Protein AF-A0A943Y970-F1 (afdb_monomer)

Mean predicted aligned error: 10.17 Å

Radius of gyration: 24.16 Å; Cα contacts (8 Å, |Δi|>4): 5; chains: 1; bounding box: 78×46×51 Å

Sequence (83 aa):
MKKQAEESKHDKFVRLAEARTNKIIDTLQLLGNCSNTSVYEYTQDEVEEIFQAIEQELREAKKKFTKVEPEKATRFSLSKRKR

Secondary structure (DSSP, 8-state):
---PPPPPHHHHHHHHHHHHHHHHHHHHHHHHGGG-TTT----HHHHHHHHHHHHHHHHHHHHHHH-----------------

pLDDT: mean 86.18, std 17.89, range [44.19, 98.5]

Structure (mmCIF, N/CA/C/O backbone):
data_AF-A0A943Y970-F1
#
_entry.id   AF-A0A943Y970-F1
#
loop_
_atom_site.group_PDB
_atom_site.id
_atom_site.type_symbol
_atom_site.label_atom_id
_atom_site.label_alt_id
_atom_site.label_comp_id
_atom_site.label_asym_id
_atom_site.label_entity_id
_atom_site.label_seq_id
_atom_site.pdbx_PDB_ins_code
_atom_site.Cartn_x
_atom_site.Cartn_y
_atom_site.Cartn_z
_atom_site.occupancy
_atom_site.B_iso_or_equiv
_atom_site.auth_seq_id
_atom_site.auth_comp_id
_atom_site.auth_asym_id
_atom_site.auth_atom_id
_atom_site.pdbx_PDB_model_num
ATOM 1 N N . MET A 1 1 ? 2.257 -24.117 -33.873 1.00 44.19 1 MET A N 1
ATOM 2 C CA . MET A 1 1 ? 2.515 -23.402 -32.603 1.00 44.19 1 MET A CA 1
ATOM 3 C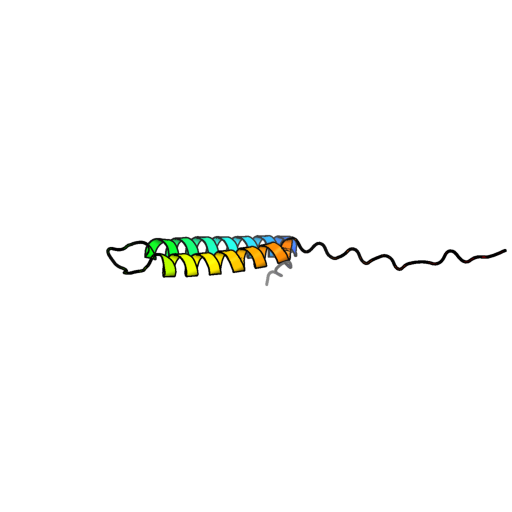 C . MET A 1 1 ? 2.981 -21.991 -32.942 1.00 44.19 1 MET A C 1
ATOM 5 O O . MET A 1 1 ? 3.980 -21.860 -33.635 1.00 44.19 1 MET A O 1
ATOM 9 N N . LYS A 1 2 ? 2.222 -20.946 -32.580 1.00 47.12 2 LYS A N 1
ATOM 10 C CA . LYS A 1 2 ? 2.605 -19.552 -32.870 1.00 47.12 2 LYS A CA 1
ATOM 11 C C . LYS A 1 2 ? 3.705 -19.133 -31.890 1.00 47.12 2 LYS A C 1
ATOM 13 O O . LYS A 1 2 ? 3.491 -19.186 -30.684 1.00 47.12 2 LYS A O 1
ATOM 18 N N . LYS A 1 3 ? 4.873 -18.755 -32.417 1.00 48.72 3 LYS A N 1
ATOM 19 C CA . LYS A 1 3 ? 5.964 -18.124 -31.662 1.00 48.72 3 LYS A CA 1
ATOM 20 C C . LYS A 1 3 ? 5.395 -16.848 -31.031 1.00 48.72 3 LYS A C 1
ATOM 22 O O . LYS A 1 3 ? 4.988 -15.954 -31.769 1.00 48.72 3 LYS A O 1
ATOM 27 N N . GLN A 1 4 ? 5.295 -16.785 -29.704 1.00 58.41 4 GLN A N 1
ATOM 28 C CA . GLN A 1 4 ? 5.034 -15.513 -29.031 1.00 58.41 4 GLN A CA 1
ATOM 29 C C . GLN A 1 4 ? 6.212 -14.592 -29.354 1.00 58.41 4 GLN A C 1
ATOM 31 O O . GLN A 1 4 ? 7.364 -14.974 -29.148 1.00 58.41 4 GLN A O 1
ATOM 36 N N . ALA A 1 5 ? 5.929 -13.430 -29.940 1.00 70.19 5 ALA A N 1
ATOM 37 C CA . ALA A 1 5 ? 6.927 -12.382 -30.071 1.00 70.19 5 ALA A CA 1
ATOM 38 C C . ALA A 1 5 ? 7.349 -11.967 -28.656 1.00 70.19 5 ALA A C 1
ATOM 40 O O . ALA A 1 5 ? 6.488 -11.784 -27.794 1.00 70.19 5 ALA A O 1
ATOM 41 N N . GLU A 1 6 ? 8.654 -11.884 -28.405 1.00 82.12 6 GLU A N 1
ATOM 42 C CA . GLU A 1 6 ? 9.155 -11.413 -27.117 1.00 82.12 6 GLU A CA 1
ATOM 43 C C . GLU A 1 6 ? 8.640 -9.991 -26.864 1.00 82.12 6 GLU A C 1
ATOM 45 O O . GLU A 1 6 ? 8.826 -9.089 -27.679 1.00 82.12 6 GLU A O 1
ATOM 50 N N . GLU A 1 7 ? 7.949 -9.817 -25.738 1.00 89.88 7 GLU A N 1
ATOM 51 C CA . GLU A 1 7 ? 7.444 -8.529 -25.265 1.00 89.88 7 GLU A CA 1
ATOM 52 C C . GLU A 1 7 ? 8.602 -7.529 -25.117 1.00 89.88 7 GLU A C 1
ATOM 54 O O . GLU A 1 7 ? 9.656 -7.864 -24.561 1.00 89.88 7 GLU A O 1
ATOM 59 N N . SER A 1 8 ? 8.422 -6.286 -25.581 1.00 95.69 8 SER A N 1
ATOM 60 C CA . SER A 1 8 ? 9.453 -5.264 -25.404 1.00 95.69 8 SER A CA 1
ATOM 61 C C . SER A 1 8 ? 9.629 -4.923 -23.919 1.00 95.69 8 SER A C 1
ATOM 63 O O . SER A 1 8 ? 8.716 -5.060 -23.102 1.00 95.69 8 SER A O 1
ATOM 65 N N . LYS A 1 9 ? 10.813 -4.427 -23.535 1.00 94.56 9 LYS A N 1
ATOM 66 C CA . LYS A 1 9 ? 11.059 -3.982 -22.149 1.00 94.56 9 LYS A CA 1
ATOM 67 C C . LYS A 1 9 ? 10.052 -2.918 -21.695 1.00 94.56 9 LYS A C 1
ATOM 69 O O . LYS A 1 9 ? 9.703 -2.893 -20.517 1.00 94.56 9 LYS A O 1
ATOM 74 N N . HIS A 1 10 ? 9.611 -2.058 -22.615 1.00 94.06 10 HIS A N 1
ATOM 75 C CA . HIS A 1 10 ? 8.633 -1.014 -22.333 1.00 94.06 10 HIS A CA 1
ATOM 76 C C . HIS A 1 10 ? 7.236 -1.600 -22.120 1.00 94.06 10 HIS A C 1
ATOM 78 O O . HIS A 1 10 ? 6.632 -1.330 -21.087 1.00 94.06 10 HIS A O 1
ATOM 84 N N . ASP A 1 11 ? 6.771 -2.471 -23.018 1.00 95.56 11 ASP A N 1
ATOM 85 C CA . ASP A 1 11 ? 5.447 -3.100 -22.897 1.00 95.56 11 ASP A CA 1
ATOM 86 C C . ASP A 1 11 ? 5.355 -3.932 -21.613 1.00 95.56 11 ASP A C 1
ATOM 88 O O . ASP A 1 11 ? 4.387 -3.828 -20.858 1.00 95.56 11 ASP A O 1
ATOM 92 N N . LYS A 1 12 ? 6.436 -4.654 -21.285 1.00 95.19 12 LYS A N 1
ATOM 93 C CA . LYS A 1 12 ? 6.562 -5.386 -20.021 1.00 95.19 12 LYS A CA 1
ATOM 94 C C . LYS A 1 12 ? 6.465 -4.466 -18.813 1.00 95.19 12 LYS A C 1
ATOM 96 O O . LYS A 1 12 ? 5.837 -4.830 -17.819 1.00 95.19 12 LYS A O 1
ATOM 101 N N . PHE A 1 13 ? 7.107 -3.300 -18.864 1.00 95.56 13 PHE A N 1
ATOM 102 C CA . PHE A 1 13 ? 7.011 -2.313 -17.795 1.00 95.56 13 PHE A CA 1
ATOM 103 C C . PHE A 1 13 ? 5.577 -1.805 -17.650 1.00 95.56 13 PHE A C 1
ATOM 105 O O . PHE A 1 13 ? 5.052 -1.877 -16.545 1.00 95.56 13 PHE A O 1
ATOM 112 N N . VAL A 1 14 ? 4.940 -1.366 -18.740 1.00 97.44 14 VAL A N 1
ATOM 113 C CA . VAL A 1 14 ? 3.569 -0.831 -18.724 1.00 97.44 14 VAL A CA 1
ATOM 114 C C . VAL A 1 14 ? 2.603 -1.864 -18.153 1.00 97.44 14 VAL A C 1
ATOM 116 O O . VAL A 1 14 ? 1.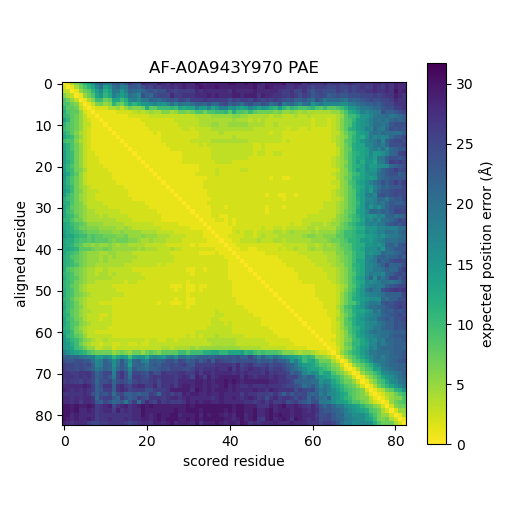953 -1.593 -17.146 1.00 97.44 14 VAL A O 1
ATOM 119 N N . ARG A 1 15 ? 2.598 -3.086 -18.699 1.00 97.50 15 ARG A N 1
ATOM 120 C CA . ARG A 1 15 ? 1.713 -4.166 -18.247 1.00 97.50 15 ARG A CA 1
ATOM 121 C C . ARG A 1 15 ? 1.897 -4.487 -16.766 1.00 97.50 15 ARG A C 1
ATOM 123 O O . ARG A 1 15 ? 0.922 -4.668 -16.040 1.00 97.50 15 ARG A O 1
ATOM 130 N N . LEU A 1 16 ? 3.145 -4.604 -16.304 1.00 97.50 16 LEU A N 1
ATOM 131 C CA . LEU A 1 16 ? 3.414 -4.928 -14.903 1.00 97.50 16 LEU A CA 1
ATOM 132 C C . LEU A 1 16 ? 3.124 -3.752 -13.969 1.00 97.50 16 LEU A C 1
ATOM 134 O O . LEU A 1 16 ? 2.634 -3.982 -12.866 1.00 97.50 16 LEU A O 1
ATOM 138 N N . ALA A 1 17 ? 3.439 -2.522 -14.373 1.00 97.12 17 ALA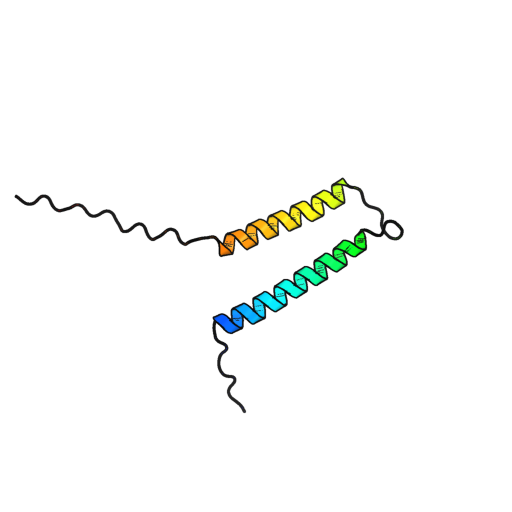 A N 1
ATOM 139 C CA . ALA A 1 17 ? 3.194 -1.328 -13.576 1.00 97.12 17 ALA A CA 1
ATOM 140 C C . ALA A 1 17 ? 1.692 -1.093 -13.405 1.00 97.12 17 ALA A C 1
ATOM 142 O O . ALA A 1 17 ? 1.238 -0.944 -12.278 1.00 97.12 17 ALA A O 1
ATOM 143 N N . GLU A 1 18 ? 0.920 -1.155 -14.489 1.00 98.06 18 GLU A N 1
ATOM 144 C CA . GLU A 1 18 ? -0.533 -0.988 -14.463 1.00 98.06 18 GLU A CA 1
ATOM 145 C C . GLU A 1 18 ? -1.206 -2.048 -13.583 1.00 98.06 18 GLU A C 1
ATOM 147 O O . GLU A 1 18 ? -1.919 -1.711 -12.638 1.00 98.06 18 GLU A O 1
ATOM 152 N N . ALA A 1 19 ? -0.900 -3.332 -13.811 1.00 98.00 19 ALA A N 1
ATOM 153 C CA . ALA A 1 19 ? -1.470 -4.421 -13.020 1.00 98.00 19 ALA A CA 1
ATOM 154 C C . ALA A 1 19 ? -1.143 -4.297 -11.520 1.00 98.00 19 ALA A C 1
ATOM 156 O O . ALA A 1 19 ? -1.985 -4.585 -10.669 1.00 98.00 19 ALA A O 1
ATOM 157 N N . ARG A 1 20 ? 0.078 -3.866 -11.177 1.00 98.12 20 ARG A N 1
ATOM 158 C CA . ARG A 1 20 ? 0.486 -3.659 -9.778 1.00 98.12 20 ARG A CA 1
ATOM 159 C C . ARG A 1 20 ? -0.190 -2.442 -9.161 1.00 98.12 20 ARG A C 1
ATOM 161 O O . ARG A 1 20 ? -0.634 -2.540 -8.023 1.00 98.12 20 ARG A O 1
ATOM 168 N N . THR A 1 21 ? -0.289 -1.335 -9.893 1.00 98.06 21 THR A N 1
ATOM 169 C CA . THR A 1 21 ? -0.972 -0.123 -9.429 1.00 98.06 21 THR A CA 1
ATOM 170 C C . THR A 1 21 ? -2.436 -0.411 -9.124 1.00 98.06 21 THR A C 1
ATOM 172 O O . THR A 1 21 ? -2.884 -0.096 -8.026 1.00 98.06 21 THR A O 1
ATOM 175 N N . ASN A 1 22 ? -3.153 -1.086 -10.027 1.00 98.44 22 ASN A N 1
ATOM 176 C CA . ASN A 1 22 ? -4.559 -1.432 -9.806 1.00 98.44 22 ASN A CA 1
ATOM 177 C C . ASN A 1 22 ? -4.728 -2.322 -8.570 1.00 98.44 22 ASN A C 1
ATOM 179 O O . ASN A 1 22 ? -5.529 -2.011 -7.6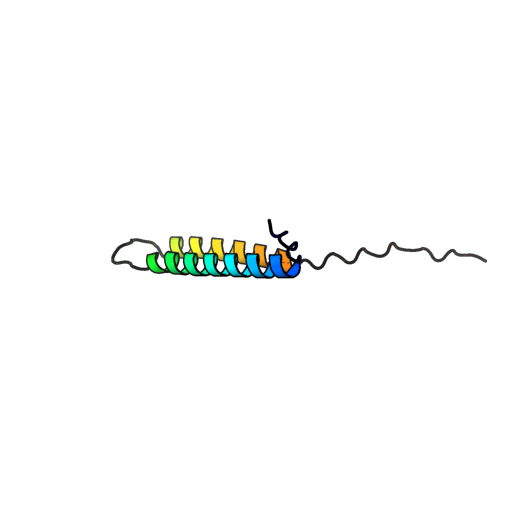98 1.00 98.44 22 ASN A O 1
ATOM 183 N N . LYS A 1 23 ? -3.879 -3.344 -8.406 1.00 98.25 23 LYS A N 1
ATOM 184 C CA . LYS A 1 23 ? -3.91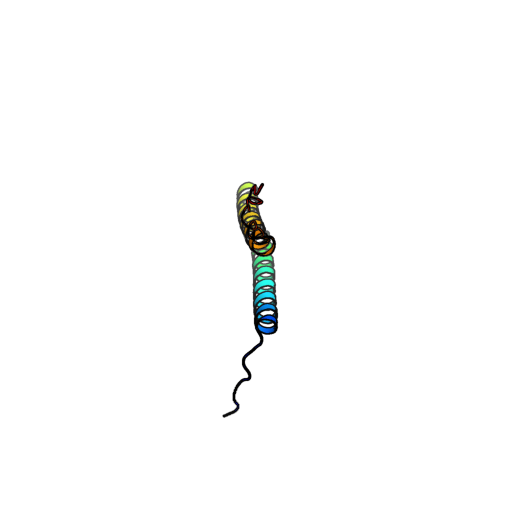5 -4.194 -7.208 1.00 98.25 23 LYS A CA 1
ATOM 185 C C . LYS A 1 23 ? -3.679 -3.410 -5.909 1.00 98.25 23 LYS A C 1
ATOM 187 O O . LYS A 1 23 ? -4.302 -3.716 -4.893 1.00 98.25 23 LYS A O 1
ATOM 192 N N . ILE A 1 24 ? -2.773 -2.429 -5.918 1.00 98.12 24 ILE A N 1
ATOM 193 C CA . ILE A 1 24 ? -2.529 -1.559 -4.756 1.00 98.12 24 ILE A CA 1
ATOM 194 C C . ILE A 1 24 ? -3.772 -0.716 -4.461 1.00 98.12 24 ILE A C 1
ATOM 196 O O . ILE A 1 24 ? -4.190 -0.663 -3.310 1.00 98.12 24 ILE A O 1
ATOM 200 N N . ILE A 1 25 ? -4.381 -0.110 -5.483 1.00 98.31 25 ILE A N 1
ATOM 201 C CA . ILE A 1 25 ? -5.610 0.684 -5.339 1.00 98.31 25 ILE A CA 1
ATOM 202 C C . ILE A 1 25 ? -6.736 -0.170 -4.748 1.00 98.31 25 ILE A C 1
ATOM 204 O O . ILE A 1 25 ? -7.327 0.232 -3.749 1.00 98.31 25 ILE A O 1
ATOM 208 N N . ASP A 1 26 ? -6.975 -1.363 -5.293 1.00 98.31 26 ASP A N 1
ATOM 209 C CA . ASP A 1 26 ? -8.009 -2.279 -4.798 1.00 98.31 26 ASP A CA 1
ATOM 210 C C . ASP A 1 26 ? -7.756 -2.657 -3.329 1.00 98.31 26 ASP A C 1
ATOM 212 O O . ASP A 1 26 ? -8.664 -2.661 -2.500 1.00 98.31 26 ASP A O 1
ATOM 216 N N . THR A 1 27 ? -6.496 -2.924 -2.973 1.00 98.06 27 THR A N 1
ATOM 217 C CA . THR A 1 27 ? -6.118 -3.255 -1.590 1.00 98.06 27 THR A CA 1
ATOM 218 C C . THR A 1 27 ? -6.337 -2.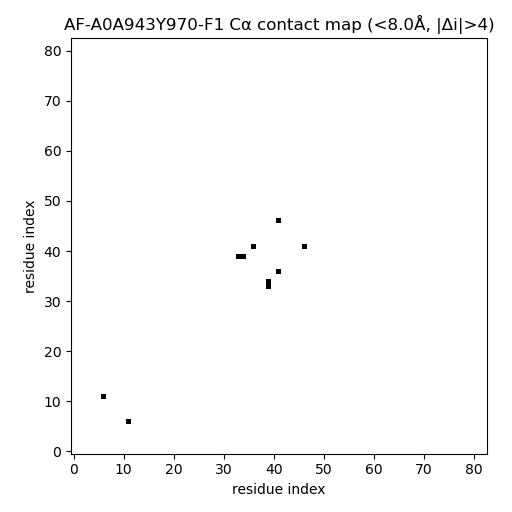070 -0.645 1.00 98.06 27 THR A C 1
ATOM 220 O O . THR A 1 27 ? -6.818 -2.262 0.469 1.00 98.06 27 THR A O 1
ATOM 223 N N . LEU A 1 28 ? -6.032 -0.843 -1.080 1.00 98.25 28 LEU A N 1
ATOM 224 C CA . LEU A 1 28 ? -6.289 0.368 -0.296 1.00 98.25 28 LEU A CA 1
ATOM 225 C C . LEU A 1 28 ? -7.789 0.630 -0.111 1.00 98.25 28 LEU A C 1
ATOM 227 O O . LEU A 1 28 ? -8.197 1.066 0.961 1.00 98.25 28 LEU A O 1
ATOM 231 N N . GLN A 1 29 ? -8.619 0.332 -1.113 1.00 98.19 29 GLN A N 1
ATOM 232 C CA . GLN A 1 29 ? -10.076 0.404 -0.973 1.00 98.19 29 GLN A CA 1
ATOM 233 C C . GLN A 1 29 ? -10.590 -0.611 0.054 1.00 98.19 29 GLN A C 1
ATOM 235 O O . GLN A 1 29 ? -11.406 -0.261 0.904 1.00 98.19 29 GLN A O 1
ATOM 240 N N . LEU A 1 30 ? -10.077 -1.847 0.023 1.00 98.00 30 LEU A N 1
ATOM 241 C CA . LEU A 1 30 ? -10.405 -2.862 1.028 1.00 98.00 30 LEU A CA 1
ATOM 242 C C . LEU A 1 30 ? -9.975 -2.435 2.433 1.00 98.00 30 LEU A C 1
ATOM 244 O O . LEU A 1 30 ? -10.750 -2.602 3.369 1.00 98.00 30 LEU A O 1
ATOM 248 N N . LEU A 1 31 ? -8.784 -1.848 2.573 1.00 97.88 31 LEU A N 1
ATOM 249 C CA . LEU A 1 31 ? -8.325 -1.279 3.839 1.00 97.88 31 LEU A CA 1
ATOM 250 C C . LEU A 1 31 ? -9.253 -0.152 4.316 1.00 97.88 31 LEU A C 1
ATOM 252 O O . LEU A 1 31 ? -9.580 -0.089 5.496 1.00 97.88 31 LEU A O 1
ATOM 256 N N . GLY A 1 32 ? -9.731 0.697 3.403 1.00 97.62 32 GLY A N 1
ATOM 257 C CA . GLY A 1 32 ? -10.706 1.745 3.707 1.00 97.62 32 GLY A CA 1
ATOM 258 C C . GLY A 1 32 ? -12.013 1.205 4.295 1.00 97.62 32 GLY A C 1
ATOM 259 O O . GLY A 1 32 ? -12.577 1.827 5.187 1.00 97.62 32 GLY A O 1
ATOM 260 N N . ASN A 1 33 ? -12.458 0.013 3.889 1.00 97.19 33 ASN A N 1
ATOM 261 C CA . ASN A 1 33 ? -13.660 -0.614 4.455 1.00 97.19 33 ASN A CA 1
ATOM 262 C C . ASN A 1 33 ? -13.514 -0.967 5.948 1.00 97.19 33 ASN A C 1
ATOM 264 O O . ASN A 1 33 ? -14.526 -1.111 6.639 1.00 97.19 33 ASN A O 1
ATOM 268 N N . CYS A 1 34 ? -12.285 -1.078 6.464 1.00 96.81 34 CYS A N 1
ATOM 269 C CA . CYS A 1 34 ? -12.036 -1.267 7.894 1.00 96.81 34 CYS A CA 1
ATOM 270 C C . CYS A 1 34 ? -12.427 -0.038 8.731 1.00 96.81 34 CYS A C 1
ATOM 272 O O . CYS A 1 34 ? -12.549 -0.163 9.943 1.00 96.81 34 CYS A O 1
ATOM 274 N N . SER A 1 35 ? -12.707 1.119 8.113 1.00 97.19 35 SER A N 1
ATOM 275 C CA . SER A 1 35 ? -13.214 2.306 8.816 1.00 97.19 35 SER A CA 1
ATOM 276 C C . SER A 1 35 ? -14.647 2.148 9.339 1.00 97.19 35 SER A C 1
ATOM 278 O O . SER A 1 35 ? -15.206 3.074 9.928 1.00 97.19 35 SER A O 1
ATOM 280 N N . ASN A 1 36 ? -15.313 1.030 9.046 1.00 97.50 36 ASN A N 1
ATOM 281 C CA . ASN A 1 36 ? -16.665 0.793 9.515 1.00 97.50 36 ASN A CA 1
ATOM 282 C C . ASN A 1 36 ? -16.668 0.421 11.006 1.00 97.50 36 ASN A C 1
ATOM 284 O O . ASN A 1 36 ? -16.585 -0.756 11.365 1.00 97.50 36 ASN A O 1
ATOM 288 N N . THR A 1 37 ? -16.856 1.425 11.861 1.00 96.06 37 THR A N 1
ATOM 289 C CA . THR A 1 37 ? -16.896 1.272 13.324 1.00 96.06 37 THR A CA 1
ATOM 290 C C . THR A 1 37 ? -18.084 0.461 13.848 1.00 96.06 37 THR A C 1
ATOM 292 O O . THR A 1 37 ? -18.103 0.073 15.010 1.00 96.06 37 THR A O 1
ATOM 295 N N . SER A 1 38 ? -19.089 0.173 13.010 1.00 97.19 38 SER A N 1
ATOM 296 C CA . SER A 1 38 ? -20.171 -0.750 13.387 1.00 97.19 38 SER A CA 1
ATOM 297 C C . SER A 1 38 ? -19.744 -2.222 13.356 1.00 97.19 38 SER A C 1
ATOM 299 O O . SER A 1 38 ? -20.421 -3.063 13.944 1.00 97.19 38 SER A O 1
ATOM 301 N N . VAL A 1 39 ? -18.642 -2.534 12.665 1.00 97.75 39 VAL A N 1
ATOM 302 C CA . VAL A 1 39 ? -18.100 -3.895 12.507 1.00 97.75 39 VAL A CA 1
ATOM 303 C C . VAL A 1 39 ? -16.762 -4.045 13.226 1.00 97.75 39 VAL A C 1
ATOM 305 O O . VAL A 1 39 ? -16.462 -5.126 13.728 1.00 97.75 39 VAL A O 1
ATOM 308 N N . TYR A 1 40 ? -15.970 -2.974 13.282 1.00 97.12 40 TYR A N 1
ATOM 309 C CA . TYR A 1 40 ? -14.619 -2.985 13.831 1.00 97.12 40 TYR A CA 1
ATOM 310 C C . TYR A 1 40 ? -14.453 -1.960 14.946 1.00 97.12 40 TYR A C 1
ATOM 312 O O . TYR A 1 40 ? -15.059 -0.893 14.926 1.00 97.12 40 TYR A O 1
ATOM 320 N N . GLU A 1 41 ? -13.569 -2.272 15.884 1.00 97.50 41 GLU A N 1
ATOM 321 C CA . GLU A 1 41 ? -13.073 -1.337 16.884 1.00 97.50 41 GLU A CA 1
ATOM 322 C C . GLU A 1 41 ? -11.596 -1.079 16.594 1.00 97.50 41 GLU A C 1
ATOM 324 O O . GLU A 1 41 ? -10.849 -2.007 16.280 1.00 97.50 41 GLU A O 1
ATOM 329 N N . TYR A 1 42 ? -11.202 0.187 16.635 1.00 97.75 42 TYR A N 1
ATOM 330 C CA . TYR A 1 42 ? -9.833 0.626 16.412 1.00 97.75 42 TYR A CA 1
ATOM 331 C C . TYR A 1 42 ? -9.622 1.978 17.083 1.00 97.75 42 TYR A C 1
ATOM 333 O O . TYR A 1 42 ? -10.556 2.761 17.285 1.00 97.75 42 TYR A O 1
ATOM 341 N N . THR A 1 43 ? -8.370 2.265 17.396 1.00 98.25 43 THR A N 1
ATOM 342 C CA . THR A 1 43 ? -7.925 3.560 17.897 1.00 98.25 43 THR A CA 1
ATOM 343 C C . THR A 1 43 ? -7.396 4.430 16.764 1.00 98.25 43 THR A C 1
ATOM 345 O O . THR A 1 43 ? -7.046 3.956 15.681 1.00 98.25 43 THR A O 1
ATOM 348 N N . GLN A 1 44 ? -7.327 5.737 17.011 1.00 97.12 44 GLN A N 1
ATOM 349 C CA . GLN A 1 44 ? -6.737 6.662 16.049 1.00 97.12 44 GLN A CA 1
ATOM 350 C C . GLN A 1 44 ? -5.238 6.389 15.839 1.00 97.12 44 GLN A C 1
ATOM 352 O O . GLN A 1 44 ? -4.758 6.525 14.715 1.00 97.12 44 GLN A O 1
ATOM 357 N N . ASP A 1 45 ? -4.539 5.956 16.891 1.00 98.50 45 ASP A N 1
ATOM 358 C CA . ASP A 1 45 ? -3.110 5.639 16.854 1.00 98.50 45 ASP A CA 1
ATOM 359 C C . ASP A 1 45 ? -2.837 4.430 15.942 1.00 98.50 45 ASP A C 1
ATOM 361 O O . ASP A 1 45 ? -1.965 4.497 15.081 1.00 98.50 45 ASP A O 1
ATOM 365 N N . GLU A 1 46 ? -3.643 3.364 16.034 1.00 98.19 46 GLU A N 1
ATOM 366 C CA . GLU A 1 46 ? -3.533 2.195 15.143 1.00 98.19 46 GLU A CA 1
ATOM 367 C C . GLU A 1 46 ? -3.769 2.568 13.672 1.00 98.19 46 GLU A C 1
ATOM 369 O O . GLU A 1 46 ? -3.065 2.095 12.777 1.00 98.19 46 GLU A O 1
ATOM 374 N N . VAL A 1 47 ? -4.744 3.442 13.401 1.00 97.94 47 VAL A N 1
ATOM 375 C CA . VAL A 1 47 ? -4.993 3.950 12.043 1.00 97.94 47 VAL A CA 1
ATOM 376 C C . VAL A 1 47 ? -3.789 4.747 11.542 1.00 97.94 47 VAL A C 1
ATOM 378 O O . VAL A 1 47 ? -3.379 4.588 10.390 1.00 97.94 47 VAL A O 1
ATOM 381 N N . GLU A 1 48 ? -3.202 5.586 12.391 1.00 98.19 48 GLU A N 1
ATOM 382 C CA . GLU A 1 48 ? -2.026 6.370 12.036 1.00 98.19 48 GLU A CA 1
ATOM 383 C C . GLU A 1 48 ? -0.804 5.484 11.749 1.00 98.19 48 GLU A C 1
ATOM 385 O O . GLU A 1 48 ? -0.166 5.666 10.709 1.00 98.19 48 GLU A O 1
ATOM 390 N N . GLU A 1 49 ? -0.525 4.471 12.574 1.00 98.50 49 GLU A N 1
ATOM 391 C CA . GLU A 1 49 ? 0.558 3.505 12.337 1.00 98.50 49 GLU A CA 1
ATOM 392 C C . GLU A 1 49 ? 0.419 2.798 10.978 1.00 98.50 49 GLU A C 1
ATOM 394 O O . GLU A 1 49 ? 1.393 2.688 10.221 1.00 98.50 49 GLU A O 1
ATOM 399 N N . ILE A 1 50 ? -0.801 2.372 10.623 1.00 98.38 50 ILE A N 1
ATOM 400 C CA . ILE A 1 50 ? -1.093 1.728 9.335 1.00 98.38 50 ILE A CA 1
ATOM 401 C C . ILE A 1 50 ? -0.726 2.653 8.169 1.00 98.38 50 ILE A C 1
ATOM 403 O O . ILE A 1 50 ? -0.022 2.244 7.238 1.00 98.38 50 ILE A O 1
ATOM 407 N N . PHE A 1 51 ? -1.194 3.903 8.195 1.00 98.31 51 PHE A N 1
ATOM 408 C CA . PHE A 1 51 ? -0.951 4.829 7.090 1.00 98.31 51 PHE A CA 1
ATOM 409 C C . PHE A 1 51 ? 0.500 5.313 7.040 1.00 98.31 51 PHE A C 1
ATOM 411 O O . PHE A 1 51 ? 1.051 5.428 5.942 1.00 98.31 51 PHE A O 1
ATOM 418 N N . GLN A 1 52 ? 1.161 5.503 8.184 1.00 98.44 52 GLN A N 1
ATOM 419 C CA . GLN A 1 52 ? 2.588 5.828 8.231 1.00 98.44 52 GLN A CA 1
ATOM 420 C C . GLN A 1 52 ? 3.439 4.737 7.562 1.00 98.44 52 GLN A C 1
ATOM 422 O O . GLN A 1 52 ? 4.315 5.054 6.750 1.00 98.44 52 GLN A O 1
ATOM 427 N N . ALA A 1 53 ? 3.150 3.458 7.825 1.00 98.44 53 ALA A N 1
ATOM 428 C CA . ALA A 1 53 ? 3.852 2.344 7.190 1.00 98.44 53 ALA A CA 1
ATOM 429 C C . ALA A 1 53 ? 3.663 2.330 5.659 1.00 98.44 53 ALA A C 1
ATOM 431 O O . ALA A 1 53 ? 4.629 2.168 4.906 1.00 98.44 53 ALA A O 1
ATOM 432 N N . ILE A 1 54 ? 2.433 2.558 5.181 1.00 98.19 54 ILE A N 1
ATOM 433 C CA . ILE A 1 54 ? 2.123 2.624 3.742 1.00 98.19 54 ILE A CA 1
ATOM 434 C C . ILE A 1 54 ? 2.842 3.805 3.082 1.00 98.19 54 ILE A C 1
ATOM 436 O O . ILE A 1 54 ? 3.430 3.661 2.005 1.00 98.19 54 ILE A O 1
ATOM 440 N N . GLU A 1 55 ? 2.816 4.978 3.712 1.00 97.88 55 GLU A N 1
ATOM 441 C CA . GLU A 1 55 ? 3.502 6.161 3.203 1.00 97.88 55 GLU A CA 1
ATOM 442 C C . GLU A 1 55 ? 5.015 5.970 3.127 1.00 97.88 55 GLU A C 1
ATOM 444 O O . GLU A 1 55 ? 5.635 6.415 2.156 1.00 97.88 55 GLU A O 1
ATOM 449 N N . GLN A 1 56 ? 5.617 5.319 4.125 1.00 98.06 56 GLN A N 1
ATOM 450 C CA . GLN A 1 56 ? 7.042 5.015 4.113 1.00 98.06 56 GLN A CA 1
ATOM 451 C C . GLN A 1 56 ? 7.401 4.144 2.903 1.00 98.06 56 GLN A C 1
ATOM 453 O O . GLN A 1 56 ? 8.269 4.536 2.117 1.00 98.06 56 GLN A O 1
ATOM 458 N N . GLU A 1 57 ? 6.701 3.026 2.690 1.00 97.56 57 GLU A N 1
ATOM 459 C CA . GLU A 1 57 ? 6.953 2.157 1.532 1.00 97.56 57 GLU A CA 1
ATOM 460 C C . GLU A 1 57 ? 6.712 2.907 0.211 1.00 97.56 57 GLU A C 1
ATOM 462 O O . GLU A 1 57 ? 7.499 2.792 -0.731 1.00 97.56 57 GLU A O 1
ATOM 467 N N . LEU A 1 58 ? 5.684 3.761 0.138 1.00 97.00 58 LEU A N 1
ATOM 468 C CA . LEU A 1 58 ? 5.430 4.593 -1.040 1.00 97.00 58 LEU A CA 1
ATOM 469 C C . LEU A 1 58 ? 6.599 5.548 -1.331 1.00 97.00 58 LEU A C 1
ATOM 471 O O . LEU A 1 58 ? 6.997 5.707 -2.492 1.00 97.00 58 LEU A O 1
ATOM 475 N N . ARG A 1 59 ? 7.164 6.191 -0.301 1.00 96.50 59 ARG A N 1
ATOM 476 C CA . ARG A 1 59 ? 8.347 7.061 -0.434 1.00 96.50 59 ARG A CA 1
ATOM 477 C C . ARG A 1 59 ? 9.555 6.259 -0.919 1.00 96.50 59 ARG A C 1
ATOM 479 O O . ARG A 1 59 ? 10.256 6.707 -1.831 1.00 96.50 59 ARG A O 1
ATOM 486 N N . GLU A 1 60 ? 9.783 5.071 -0.368 1.00 95.62 60 GLU A N 1
ATOM 487 C CA . GLU A 1 60 ? 10.882 4.186 -0.770 1.00 95.62 60 GLU A CA 1
ATOM 488 C C . GLU A 1 60 ? 10.736 3.682 -2.212 1.00 95.62 60 GLU A C 1
ATOM 490 O O . GLU A 1 60 ? 11.705 3.699 -2.981 1.00 95.62 60 GLU A O 1
ATOM 495 N N . ALA A 1 61 ? 9.525 3.300 -2.619 1.00 95.62 61 ALA A N 1
ATOM 496 C CA . ALA A 1 61 ? 9.213 2.907 -3.986 1.00 95.62 61 ALA A CA 1
ATOM 497 C C . ALA A 1 61 ? 9.465 4.059 -4.969 1.00 95.62 61 ALA A C 1
ATOM 499 O O . ALA A 1 61 ? 10.184 3.872 -5.952 1.00 95.62 61 ALA A O 1
ATOM 500 N N . LYS A 1 62 ? 8.969 5.272 -4.676 1.00 94.75 62 LYS A N 1
ATOM 501 C CA . LYS A 1 62 ? 9.220 6.477 -5.493 1.00 94.75 62 LYS A CA 1
ATOM 502 C C . LYS A 1 62 ? 10.713 6.777 -5.621 1.00 94.75 62 LYS A C 1
ATOM 504 O O . LYS A 1 62 ? 11.190 7.043 -6.723 1.00 94.75 62 LYS A O 1
ATOM 509 N N . LYS A 1 63 ? 11.476 6.646 -4.530 1.00 95.06 63 LYS A N 1
ATOM 510 C CA . LYS A 1 63 ? 12.931 6.869 -4.524 1.00 95.06 63 LYS A CA 1
ATOM 511 C C . LYS A 1 63 ? 13.678 5.970 -5.515 1.00 95.06 63 LYS A C 1
ATOM 513 O O . LYS A 1 63 ? 14.702 6.382 -6.054 1.00 95.06 63 LYS A O 1
ATOM 518 N N . LYS A 1 64 ? 13.186 4.755 -5.790 1.00 92.00 64 LYS A N 1
ATOM 519 C CA . LYS A 1 64 ? 13.791 3.846 -6.786 1.00 92.00 64 LYS A CA 1
ATOM 520 C C . LYS A 1 64 ? 13.667 4.381 -8.220 1.00 92.00 64 LYS A C 1
ATOM 522 O O . LYS A 1 64 ? 14.542 4.088 -9.026 1.00 92.00 64 LYS A O 1
ATOM 527 N N . PHE A 1 65 ? 12.651 5.193 -8.517 1.00 89.62 65 PHE A N 1
ATOM 528 C CA . PHE A 1 65 ? 12.471 5.847 -9.821 1.00 89.62 65 PHE A CA 1
ATOM 529 C C . PHE A 1 65 ? 13.232 7.172 -9.944 1.00 89.62 65 PHE A C 1
ATOM 531 O O . PHE A 1 65 ? 13.537 7.597 -11.053 1.00 89.62 65 PHE A O 1
ATOM 538 N N . THR A 1 66 ? 13.556 7.821 -8.821 1.00 85.06 66 THR A N 1
ATOM 539 C CA . THR A 1 66 ? 14.266 9.112 -8.799 1.00 85.06 66 THR A CA 1
ATOM 540 C C . THR A 1 66 ? 15.762 8.988 -8.531 1.00 85.06 66 THR A C 1
ATOM 542 O O . THR A 1 66 ? 16.452 10.006 -8.491 1.00 85.06 66 THR A O 1
ATOM 545 N N . LYS A 1 67 ? 16.295 7.773 -8.334 1.00 70.88 67 LYS A N 1
ATOM 546 C CA . LYS A 1 67 ? 17.743 7.539 -8.370 1.00 70.88 67 LYS A CA 1
ATOM 547 C C . LYS A 1 67 ? 18.232 7.780 -9.798 1.00 70.88 67 LYS A C 1
ATOM 549 O O . LYS A 1 67 ? 18.362 6.850 -10.586 1.00 70.88 67 LYS A O 1
ATOM 554 N N . VAL A 1 68 ? 18.510 9.042 -10.110 1.00 58.88 68 VAL A N 1
ATOM 555 C CA . VAL A 1 68 ? 19.470 9.405 -11.149 1.00 58.88 68 VAL A CA 1
ATOM 556 C C . VAL A 1 68 ? 20.745 8.652 -10.776 1.00 58.88 68 VAL A C 1
ATOM 558 O O . VAL A 1 68 ? 21.207 8.771 -9.635 1.00 58.88 68 VAL A O 1
ATOM 561 N N . GLU A 1 69 ? 21.256 7.794 -11.664 1.00 58.31 69 GLU A N 1
ATOM 562 C CA . GLU A 1 69 ? 22.602 7.253 -11.467 1.00 58.31 69 GLU A CA 1
ATOM 563 C C . GLU A 1 69 ? 23.513 8.448 -11.166 1.00 58.31 69 GLU A C 1
ATOM 565 O O . GLU A 1 69 ? 23.405 9.452 -11.876 1.00 58.31 69 GLU A O 1
ATOM 570 N N . PRO A 1 70 ? 24.370 8.412 -10.127 1.00 55.56 70 PRO A N 1
ATOM 571 C CA . PRO A 1 70 ? 25.415 9.416 -10.048 1.00 55.56 70 PRO A CA 1
ATOM 572 C C . PRO A 1 70 ? 26.132 9.344 -11.392 1.00 55.56 70 PRO A C 1
ATOM 574 O O . PRO A 1 70 ? 26.657 8.278 -11.732 1.00 55.56 70 PRO A O 1
ATOM 577 N N . GLU A 1 71 ? 26.072 10.424 -12.182 1.00 56.69 71 GLU A N 1
ATOM 578 C CA . GLU A 1 71 ? 26.878 10.535 -13.390 1.00 56.69 71 GLU A CA 1
ATOM 579 C C . GLU A 1 71 ? 28.259 10.038 -12.998 1.00 56.69 71 GLU A C 1
ATOM 581 O O . GLU A 1 71 ? 28.826 10.514 -12.008 1.00 56.69 71 GLU A O 1
ATOM 586 N N . LYS A 1 72 ? 28.742 8.992 -13.680 1.00 53.78 72 LYS A N 1
ATOM 587 C CA . LYS A 1 72 ? 30.077 8.452 -13.439 1.00 53.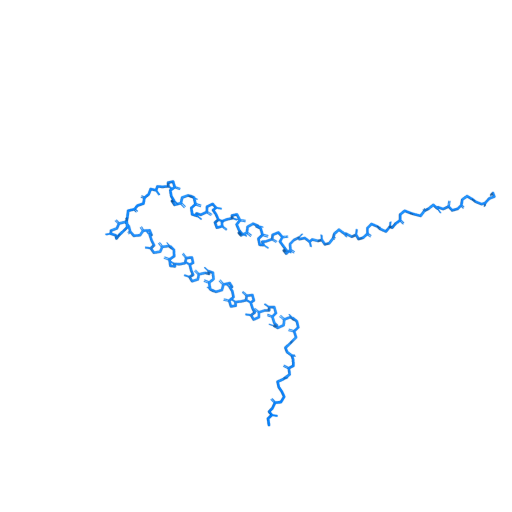78 72 LYS A CA 1
ATOM 588 C C . LYS A 1 72 ? 31.002 9.652 -13.465 1.00 53.78 72 LYS A C 1
ATOM 590 O O . LYS A 1 72 ? 31.224 10.180 -14.549 1.00 53.78 72 LYS A O 1
ATOM 595 N N . ALA A 1 73 ? 31.482 10.086 -12.297 1.00 59.03 73 ALA A N 1
ATOM 596 C CA . ALA A 1 73 ? 32.384 11.215 -12.190 1.00 59.03 73 ALA A CA 1
ATOM 597 C C . ALA A 1 73 ? 33.522 10.920 -13.160 1.00 59.03 73 ALA A C 1
ATOM 599 O O . ALA A 1 73 ? 34.307 9.988 -12.946 1.00 59.03 73 ALA A O 1
ATOM 600 N N . THR A 1 74 ? 33.522 11.612 -14.300 1.00 59.50 74 THR A N 1
ATOM 601 C CA . THR A 1 74 ? 34.544 11.452 -15.319 1.00 59.50 74 THR A CA 1
ATOM 602 C C . THR A 1 74 ? 35.844 11.751 -14.608 1.00 59.50 74 THR A C 1
ATOM 604 O O . THR A 1 74 ? 36.047 12.854 -14.101 1.00 59.50 74 THR A O 1
ATOM 607 N N . ARG A 1 75 ? 36.644 10.693 -14.454 1.00 62.78 75 ARG A N 1
ATOM 608 C CA . ARG A 1 75 ? 37.892 10.670 -13.698 1.00 62.78 75 ARG A CA 1
ATOM 609 C C . ARG A 1 75 ? 38.683 11.948 -13.964 1.00 62.78 75 ARG A C 1
ATOM 611 O O . ARG A 1 75 ? 38.924 12.297 -15.117 1.00 62.78 75 ARG A O 1
ATOM 618 N N . PHE A 1 76 ? 39.113 12.593 -12.885 1.00 69.94 76 PHE A N 1
ATOM 619 C CA . PHE A 1 76 ? 40.068 13.694 -12.909 1.00 69.94 76 PHE A CA 1
ATOM 620 C C . PHE A 1 76 ? 41.258 13.358 -13.826 1.00 69.94 76 PHE A C 1
ATOM 622 O O . PHE A 1 76 ? 41.907 12.325 -13.643 1.00 69.94 76 PHE A O 1
ATOM 629 N N . SER A 1 77 ? 41.549 14.221 -14.807 1.00 68.06 77 SER A N 1
ATOM 630 C CA . SER A 1 77 ? 42.751 14.121 -15.640 1.00 68.06 77 SER A CA 1
ATOM 631 C C . SER A 1 77 ? 43.696 15.278 -15.338 1.00 68.06 77 SER A C 1
ATOM 633 O O . SER A 1 77 ? 43.321 16.439 -15.498 1.00 68.06 77 SER A O 1
ATOM 635 N N . LEU A 1 78 ? 44.939 14.972 -14.966 1.00 59.81 78 LEU A N 1
ATOM 636 C CA . LEU A 1 78 ? 46.012 15.963 -14.944 1.00 59.81 78 LEU A CA 1
ATOM 637 C C . LEU A 1 78 ? 46.359 16.333 -16.387 1.00 59.81 78 LEU A C 1
ATOM 639 O O . LEU A 1 78 ? 46.838 15.486 -17.149 1.00 59.81 78 LEU A O 1
ATOM 643 N N . SER A 1 79 ? 46.170 17.598 -16.761 1.00 59.88 79 SER A N 1
ATOM 644 C CA . SER A 1 79 ? 46.870 18.153 -17.913 1.00 59.88 79 SER A CA 1
ATOM 645 C C . SER A 1 79 ? 48.365 18.007 -17.637 1.00 59.88 79 SER A C 1
ATOM 647 O O . SER A 1 79 ? 48.917 18.560 -16.684 1.00 59.88 79 SER A O 1
ATOM 649 N N . LYS A 1 80 ? 49.017 17.153 -18.430 1.00 54.50 80 LYS A N 1
ATOM 650 C CA . LYS A 1 80 ? 50.458 16.931 -18.357 1.00 54.50 80 LYS A CA 1
ATOM 651 C C . LYS A 1 80 ? 51.141 18.287 -18.482 1.00 54.50 80 LYS A C 1
ATOM 653 O O . LYS A 1 80 ? 51.119 18.892 -19.549 1.00 54.50 80 LYS A O 1
ATOM 658 N N . ARG A 1 81 ? 51.790 18.732 -17.406 1.00 53.62 81 ARG A N 1
ATOM 659 C CA . ARG A 1 81 ? 52.830 19.755 -17.485 1.00 53.62 81 ARG A CA 1
ATOM 660 C C . ARG A 1 81 ? 53.854 19.244 -18.502 1.00 53.62 81 ARG A C 1
ATOM 662 O O . ARG A 1 81 ? 54.470 18.201 -18.272 1.00 53.62 81 ARG A O 1
ATOM 669 N N . LYS A 1 82 ? 54.007 19.917 -19.643 1.00 46.81 82 LYS A N 1
ATOM 670 C CA . LYS A 1 82 ? 55.116 19.634 -20.554 1.00 46.81 82 LYS A CA 1
ATOM 671 C C . LYS A 1 82 ? 55.608 20.913 -21.235 1.00 46.81 82 LYS A C 1
ATOM 673 O O . LYS A 1 82 ? 55.027 21.339 -22.223 1.00 46.81 82 LYS A O 1
ATOM 67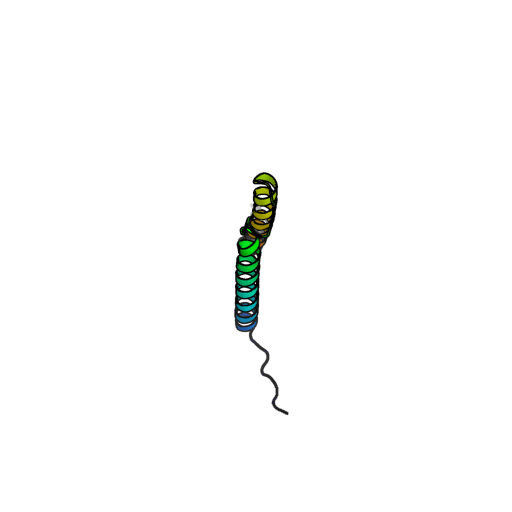8 N N . ARG A 1 83 ? 56.754 21.351 -20.700 1.00 46.94 83 ARG A N 1
ATOM 679 C CA . ARG A 1 83 ? 57.732 22.349 -21.159 1.00 46.94 83 ARG A CA 1
ATOM 680 C C . ARG A 1 83 ? 57.376 23.805 -20.914 1.00 46.94 83 ARG A C 1
ATOM 682 O O . ARG A 1 83 ? 56.436 24.306 -21.551 1.00 46.94 83 ARG A O 1
#

Solvent-accessible surface area (backbone atoms only — not comparable to full-atom values): 5331 Å² total; per-residue (Å²): 133,84,80,76,75,81,74,49,76,63,58,52,46,52,57,52,51,51,57,50,50,52,54,51,52,54,49,51,52,56,58,55,59,62,71,43,66,92,84,39,88,81,55,71,64,61,54,46,54,55,52,53,55,52,51,51,53,51,50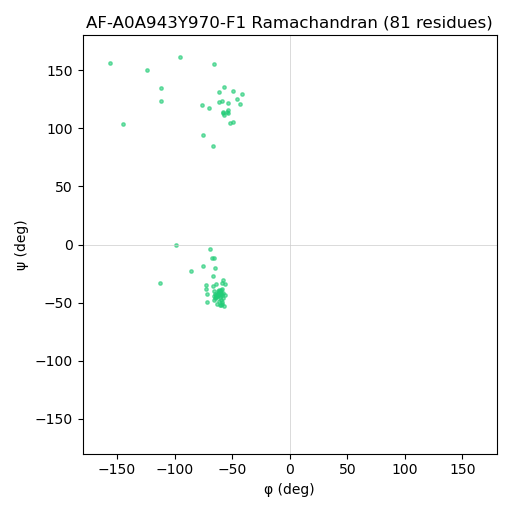,55,57,51,48,67,78,67,60,68,72,77,72,75,73,76,72,89,74,80,80,76,87,77,135

Foldseek 3Di:
DDDDDDDDPVNVCVVVVVVVVVVVVVVVVVVVVQPPPVVDDDDPVVVVVVVVVVVVVVVVVVVVVVPPPPPPPPDDDDPDDDD